Protein AF-A0A6L6WAU9-F1 (afdb_monomer_lite)

Structure (mmCIF, N/CA/C/O backbone):
data_AF-A0A6L6WAU9-F1
#
_entry.id   AF-A0A6L6WAU9-F1
#
loop_
_atom_site.group_PDB
_atom_site.id
_atom_site.type_symbol
_atom_site.label_atom_id
_atom_site.label_alt_id
_atom_site.label_comp_id
_atom_site.label_asym_id
_atom_site.label_entity_id
_atom_site.label_seq_id
_atom_site.pdbx_PDB_ins_code
_atom_site.Cartn_x
_atom_site.Cartn_y
_atom_site.Cartn_z
_atom_site.occupancy
_atom_site.B_iso_or_equiv
_atom_site.auth_seq_id
_atom_site.auth_comp_id
_atom_site.auth_asym_id
_atom_site.auth_atom_id
_atom_site.pdbx_PDB_model_num
ATOM 1 N N . MET A 1 1 ? -24.621 -21.254 16.768 1.00 56.03 1 MET A N 1
ATOM 2 C CA . MET A 1 1 ? -24.419 -19.796 16.584 1.00 56.03 1 MET A CA 1
ATOM 3 C C . MET A 1 1 ? -22.923 -19.569 16.538 1.00 56.03 1 MET A C 1
ATOM 5 O O . MET A 1 1 ? -22.243 -20.018 17.453 1.00 56.03 1 MET A O 1
ATOM 9 N N . LYS A 1 2 ? -22.407 -18.974 15.459 1.00 78.69 2 LYS A N 1
ATOM 10 C CA . LYS A 1 2 ? -20.966 -18.741 15.306 1.00 78.69 2 LYS A CA 1
ATOM 11 C C . LYS A 1 2 ? -20.578 -17.506 16.111 1.00 78.69 2 LYS A C 1
ATOM 13 O O . LYS A 1 2 ? -21.212 -16.467 15.954 1.00 78.69 2 LYS A O 1
ATOM 18 N N . LYS A 1 3 ? -19.562 -17.634 16.961 1.00 84.19 3 LYS A N 1
ATOM 19 C CA . LYS A 1 3 ? -18.981 -16.514 17.704 1.00 84.19 3 LYS A CA 1
ATOM 20 C C . LYS A 1 3 ? -17.752 -15.991 16.966 1.00 84.19 3 LYS A C 1
ATOM 22 O O . LYS A 1 3 ? -17.015 -16.768 16.352 1.00 84.19 3 LYS A O 1
ATOM 27 N N . SER A 1 4 ? -17.547 -14.686 17.046 1.00 86.44 4 SER A N 1
ATOM 28 C CA . SER A 1 4 ? -16.337 -14.018 16.578 1.00 86.44 4 SER A CA 1
ATOM 29 C C . SER A 1 4 ? -15.677 -13.303 17.749 1.00 86.44 4 SER A C 1
ATOM 31 O O . SER A 1 4 ? -16.360 -12.784 18.630 1.00 86.44 4 SER A O 1
ATOM 33 N N . ILE A 1 5 ? -14.352 -13.281 17.751 1.00 89.81 5 ILE A N 1
ATOM 34 C CA . ILE A 1 5 ? -13.538 -12.496 18.674 1.00 89.81 5 ILE A CA 1
ATOM 35 C C . ILE A 1 5 ? -13.096 -11.250 17.920 1.00 89.81 5 ILE A C 1
ATOM 37 O O . ILE A 1 5 ? -12.555 -11.348 16.818 1.00 89.81 5 ILE A O 1
ATOM 41 N N . VAL A 1 6 ? -13.348 -10.090 18.507 1.00 88.62 6 VAL A N 1
ATOM 42 C CA . VAL A 1 6 ? -12.945 -8.789 17.975 1.00 88.62 6 VAL A CA 1
ATOM 43 C C . VAL A 1 6 ? -11.932 -8.198 18.933 1.00 88.62 6 VAL A C 1
ATOM 45 O O . VAL A 1 6 ? -12.162 -8.228 20.141 1.00 88.62 6 VAL A O 1
ATOM 48 N N . TYR A 1 7 ? -10.822 -7.682 18.421 1.00 87.31 7 TYR A N 1
ATOM 49 C CA . TYR A 1 7 ? -9.801 -7.027 19.234 1.00 87.31 7 TYR A CA 1
ATOM 50 C C . TYR A 1 7 ? -9.095 -5.928 18.441 1.00 87.31 7 TYR A C 1
ATOM 52 O O . TYR A 1 7 ? -9.077 -5.956 17.208 1.00 87.31 7 TYR A O 1
ATOM 60 N N . ALA A 1 8 ? -8.528 -4.959 19.156 1.00 78.06 8 ALA A N 1
ATOM 61 C CA . ALA A 1 8 ? -7.617 -3.980 18.572 1.00 78.06 8 ALA A CA 1
ATOM 62 C C . ALA A 1 8 ? -6.182 -4.516 18.630 1.00 78.06 8 ALA A C 1
ATOM 64 O O . ALA A 1 8 ? -5.758 -5.023 19.671 1.00 78.06 8 ALA A O 1
ATOM 65 N N . ASP A 1 9 ? -5.449 -4.426 17.524 1.00 71.44 9 ASP A N 1
ATOM 66 C CA . ASP A 1 9 ? -4.026 -4.756 17.493 1.00 71.44 9 ASP A CA 1
ATOM 67 C C . ASP A 1 9 ? -3.146 -3.574 17.940 1.00 71.44 9 ASP A C 1
ATOM 69 O O . ASP A 1 9 ? -3.618 -2.461 18.185 1.00 71.44 9 ASP A O 1
ATOM 73 N N . GLU A 1 10 ? -1.840 -3.821 18.062 1.00 66.25 10 GLU A N 1
ATOM 74 C CA . GLU A 1 10 ? -0.859 -2.811 18.484 1.00 66.25 10 GLU A CA 1
ATOM 75 C C . GLU A 1 10 ? -0.721 -1.643 17.493 1.00 66.25 10 GLU A C 1
ATOM 77 O O . GLU A 1 10 ? -0.265 -0.565 17.874 1.00 66.25 10 GLU A O 1
ATOM 82 N N . ALA A 1 11 ? -1.130 -1.831 16.235 1.00 60.09 11 ALA A N 1
ATOM 83 C CA . ALA A 1 11 ? -1.129 -0.796 15.205 1.00 60.09 11 ALA A CA 1
ATOM 84 C C . ALA A 1 11 ? -2.408 0.061 15.232 1.00 60.09 11 ALA A C 1
ATOM 86 O O . ALA A 1 11 ? -2.545 0.985 14.430 1.00 60.09 11 ALA A O 1
ATOM 87 N N . GLY A 1 12 ? -3.345 -0.231 16.141 1.00 59.56 12 GLY A N 1
ATOM 88 C CA . GLY A 1 12 ? -4.631 0.453 16.228 1.00 59.56 12 GLY A CA 1
ATOM 89 C C . GLY A 1 12 ? -5.618 0.021 15.144 1.00 59.56 12 GLY A C 1
ATOM 90 O O . GLY A 1 12 ? -6.582 0.736 14.894 1.00 59.56 12 GLY A O 1
ATOM 91 N N . SER A 1 13 ? -5.402 -1.122 14.494 1.00 67.50 13 SER A N 1
ATOM 92 C CA . SER A 1 13 ? -6.358 -1.718 13.560 1.00 67.50 13 SER A CA 1
ATOM 93 C C . SER A 1 13 ? -7.277 -2.714 14.271 1.00 67.50 13 SER A C 1
ATOM 95 O O . SER A 1 13 ? -6.946 -3.285 15.310 1.00 67.50 13 SER A O 1
ATOM 97 N N . VAL A 1 14 ? -8.470 -2.923 13.710 1.00 75.31 14 VAL A N 1
ATOM 98 C CA . VAL A 1 14 ? -9.460 -3.871 14.238 1.00 75.31 14 VAL A CA 1
ATOM 99 C C . VAL A 1 14 ? -9.288 -5.222 13.555 1.00 75.31 14 VAL A C 1
ATOM 101 O O . VAL A 1 14 ? -9.496 -5.350 12.347 1.00 75.31 14 VAL A O 1
ATOM 104 N N . ALA A 1 15 ? -9.010 -6.253 14.345 1.00 81.44 15 ALA A N 1
ATOM 105 C CA . ALA A 1 15 ? -9.004 -7.636 13.901 1.00 81.44 15 ALA A CA 1
ATOM 106 C C . ALA A 1 15 ? -10.314 -8.335 14.291 1.00 81.44 15 ALA A C 1
ATOM 108 O O . ALA A 1 15 ? -10.820 -8.181 15.405 1.00 81.44 15 ALA A O 1
ATOM 109 N N . VAL A 1 16 ? -10.859 -9.140 13.372 1.00 82.12 16 VAL A N 1
ATOM 110 C CA . VAL A 1 16 ? -12.015 -10.009 13.633 1.00 82.12 16 VAL A CA 1
ATOM 111 C C . VAL A 1 16 ? -11.651 -11.447 13.303 1.00 82.12 16 VAL A C 1
ATOM 113 O O . VAL A 1 16 ? -11.362 -11.783 12.157 1.00 82.12 16 VAL A O 1
ATOM 116 N N . MET A 1 17 ? -11.705 -12.306 14.314 1.00 84.19 17 MET A N 1
ATOM 117 C CA . MET A 1 17 ? -11.431 -13.732 14.209 1.00 84.19 17 MET A CA 1
ATOM 118 C C . MET A 1 17 ? -12.728 -14.518 14.393 1.00 84.19 17 MET A C 1
ATOM 120 O O . MET A 1 17 ? -13.321 -14.522 15.468 1.00 84.19 17 MET A O 1
ATOM 124 N N . THR A 1 18 ? -13.173 -15.215 13.351 1.00 83.38 18 THR A N 1
ATOM 125 C CA . THR A 1 18 ? -14.349 -16.091 13.435 1.00 83.38 18 THR A CA 1
ATOM 126 C C . THR A 1 18 ? -13.948 -17.494 13.865 1.00 83.38 18 THR A C 1
ATOM 128 O O . THR A 1 18 ? -13.057 -18.107 13.278 1.00 83.38 18 THR A O 1
ATOM 131 N N . LEU A 1 19 ? -14.649 -18.037 14.859 1.00 76.75 19 LEU A N 1
ATOM 132 C CA . LEU A 1 19 ? -14.426 -19.404 15.312 1.00 76.75 19 LEU A CA 1
ATOM 133 C C . LEU A 1 19 ? -15.158 -20.381 14.396 1.00 76.75 19 LEU A C 1
ATOM 135 O O . LEU A 1 19 ? -16.372 -20.296 14.194 1.00 76.75 19 LEU A O 1
ATOM 139 N N . VAL A 1 20 ? -14.404 -21.323 13.835 1.00 76.69 20 VAL A N 1
ATOM 140 C CA . VAL A 1 20 ? -14.961 -22.414 13.033 1.00 76.69 20 VAL A CA 1
ATOM 141 C C . VAL A 1 20 ? -15.562 -23.459 13.972 1.00 76.69 20 VAL A C 1
ATOM 143 O O . VAL A 1 20 ? -14.926 -23.878 14.939 1.00 76.69 20 VAL A O 1
ATOM 146 N N . GLU A 1 21 ? -16.793 -23.890 13.690 1.00 69.75 21 GLU A N 1
ATOM 147 C CA . GLU A 1 21 ? -17.433 -24.974 14.440 1.00 69.75 21 GLU A CA 1
ATOM 148 C C . GLU A 1 21 ? -16.576 -26.247 14.362 1.00 69.75 21 GLU A C 1
ATOM 150 O O . GLU A 1 21 ? -16.139 -26.649 13.285 1.00 69.75 21 GLU A O 1
ATOM 155 N N . GLY A 1 22 ? -16.317 -26.872 15.513 1.00 68.75 22 GLY A N 1
ATOM 156 C CA . GLY A 1 22 ? -15.448 -28.050 15.605 1.00 68.75 22 GLY A CA 1
ATOM 157 C C . GLY A 1 22 ? -13.962 -27.749 15.829 1.00 68.75 22 GLY A C 1
ATOM 158 O O . GLY A 1 22 ? -13.174 -28.688 15.863 1.00 68.75 22 GLY A O 1
ATOM 159 N N . SER A 1 23 ? -13.570 -26.487 16.049 1.00 69.50 23 SER A N 1
ATOM 160 C CA . SER A 1 23 ? -12.193 -26.110 16.431 1.00 69.50 23 SER A CA 1
ATOM 161 C C . SER A 1 23 ? -11.708 -26.744 17.744 1.00 69.50 23 SER A C 1
ATOM 163 O O . SER A 1 23 ? -10.513 -26.730 18.026 1.00 69.50 23 SER A O 1
ATOM 165 N N . GLY A 1 24 ? -12.627 -27.267 18.563 1.00 77.44 24 GLY A N 1
ATOM 166 C CA . GLY A 1 24 ? -12.335 -27.807 19.891 1.00 77.44 24 GLY A CA 1
ATOM 167 C C . GLY A 1 24 ? -11.991 -26.741 20.936 1.00 77.44 24 GLY A C 1
ATOM 168 O O . GLY A 1 24 ? -11.715 -27.104 22.072 1.00 77.44 24 GLY A O 1
ATOM 169 N N . LEU A 1 25 ? -12.022 -25.456 20.564 1.00 81.25 25 LEU A N 1
ATOM 170 C CA . LEU A 1 25 ? -11.749 -24.321 21.441 1.00 81.25 25 LEU A CA 1
ATOM 171 C C . LEU A 1 25 ? -13.034 -23.547 21.713 1.00 81.25 25 LEU A C 1
ATOM 173 O O . LEU A 1 25 ? -13.801 -23.235 20.795 1.00 81.25 25 LEU A O 1
ATOM 177 N N . THR A 1 26 ? -13.239 -23.197 22.975 1.00 87.38 26 THR A N 1
ATOM 178 C CA . THR A 1 26 ? -14.230 -22.196 23.367 1.00 87.38 26 THR A CA 1
ATOM 179 C C . THR A 1 26 ? -13.774 -20.795 22.938 1.00 87.38 26 THR A C 1
ATOM 181 O O . THR A 1 26 ? -12.580 -20.569 22.712 1.00 87.38 26 THR A O 1
ATOM 184 N N . PRO A 1 27 ? -14.699 -19.827 22.814 1.00 85.94 27 PRO A N 1
ATOM 185 C CA . PRO A 1 27 ? -14.331 -18.448 22.516 1.00 85.94 27 PRO A CA 1
ATOM 186 C C . PRO A 1 27 ? -13.338 -17.842 23.508 1.00 85.94 27 PRO A C 1
ATOM 188 O O . PRO A 1 27 ? -12.412 -17.160 23.084 1.00 85.94 27 PRO A O 1
ATOM 191 N N . ASP A 1 28 ? -13.467 -18.145 24.797 1.00 87.25 28 ASP A N 1
ATOM 192 C CA . ASP A 1 28 ? -12.549 -17.650 25.824 1.00 87.25 28 ASP A CA 1
ATOM 193 C C . ASP A 1 28 ? -11.146 -18.265 25.697 1.00 87.25 28 ASP A C 1
ATOM 195 O O . ASP A 1 28 ? -10.144 -17.560 25.795 1.00 87.25 28 ASP A O 1
ATOM 199 N N . GLU A 1 29 ? -11.044 -19.566 25.399 1.00 88.69 29 GLU A N 1
ATOM 200 C CA . GLU A 1 29 ? -9.751 -20.226 25.154 1.00 88.69 29 GLU A CA 1
ATOM 201 C C . GLU A 1 29 ? -9.074 -19.708 23.885 1.00 88.69 29 GLU A C 1
ATOM 203 O O . GLU A 1 29 ? -7.854 -19.542 23.842 1.00 88.69 29 GLU A O 1
ATOM 208 N N . ALA A 1 30 ? -9.857 -19.447 22.840 1.00 87.38 30 ALA A N 1
ATOM 209 C CA . ALA A 1 30 ? -9.342 -18.846 21.623 1.00 87.38 30 ALA A CA 1
ATOM 210 C C . ALA A 1 30 ? -8.895 -17.397 21.864 1.00 87.38 30 ALA A C 1
ATOM 212 O O . ALA A 1 30 ? -7.828 -17.014 21.387 1.00 87.38 30 ALA A O 1
ATOM 213 N N . ALA A 1 31 ? -9.643 -16.611 22.641 1.00 88.44 31 ALA A N 1
ATOM 214 C CA . ALA A 1 31 ? -9.231 -15.263 23.013 1.00 88.44 31 ALA A CA 1
ATOM 215 C C . ALA A 1 31 ? -7.906 -15.295 23.787 1.00 88.44 31 ALA A C 1
ATOM 217 O O . ALA A 1 31 ? -6.945 -14.659 23.369 1.00 88.44 31 ALA A O 1
ATOM 218 N N . ALA A 1 32 ? -7.800 -16.135 24.820 1.00 88.69 32 ALA A N 1
ATOM 219 C CA . ALA A 1 32 ? -6.578 -16.287 25.611 1.00 88.69 32 ALA A CA 1
ATOM 220 C C . ALA A 1 32 ? -5.357 -16.748 24.793 1.00 88.69 32 ALA A C 1
ATOM 222 O O . ALA A 1 32 ? -4.219 -16.500 25.185 1.00 88.69 32 ALA A O 1
ATOM 223 N N . ARG A 1 33 ? -5.578 -17.450 23.676 1.00 88.19 33 ARG A N 1
ATOM 224 C CA . ARG A 1 33 ? -4.507 -17.989 22.832 1.00 88.19 33 ARG A CA 1
ATOM 225 C C . ARG A 1 33 ? -4.071 -17.051 21.710 1.00 88.19 33 ARG A C 1
ATOM 227 O O . ARG A 1 33 ? -2.906 -17.098 21.320 1.00 88.19 33 ARG A O 1
ATOM 234 N N . PHE A 1 34 ? -5.004 -16.300 21.133 1.00 85.81 34 PHE A N 1
ATOM 235 C CA . PHE A 1 34 ? -4.783 -15.580 19.875 1.00 85.81 34 PHE A CA 1
ATOM 236 C C . PHE A 1 34 ? -4.878 -14.061 20.008 1.00 85.81 34 PHE A C 1
ATOM 238 O O . PHE A 1 34 ? -4.356 -13.359 19.145 1.00 85.81 34 PHE A O 1
ATOM 245 N N . VAL A 1 35 ? -5.524 -13.546 21.054 1.00 87.69 35 VAL A N 1
ATOM 246 C CA . VAL A 1 35 ? -5.531 -12.107 21.327 1.00 87.69 35 VAL A CA 1
ATOM 247 C C . VAL A 1 35 ? -4.188 -11.738 21.970 1.00 87.69 35 VAL A C 1
ATOM 249 O O . VAL A 1 35 ? -3.788 -12.399 22.932 1.00 87.69 35 VAL A O 1
ATOM 252 N N . PRO A 1 36 ? -3.479 -10.713 21.462 1.00 85.19 36 PRO A N 1
ATOM 253 C CA . PRO A 1 36 ? -2.249 -10.228 22.078 1.00 85.19 36 PRO A CA 1
ATOM 254 C C . PRO A 1 36 ? -2.446 -9.862 23.553 1.00 85.19 36 PRO A C 1
ATOM 256 O O . PRO A 1 36 ? -3.492 -9.346 23.953 1.00 85.19 36 PRO A O 1
ATOM 259 N N . GLU A 1 37 ? -1.429 -10.116 24.373 1.00 83.38 37 GLU A N 1
ATOM 260 C CA . GLU A 1 37 ? -1.486 -9.806 25.800 1.00 83.38 37 GLU A CA 1
ATOM 261 C C . GLU A 1 37 ? -1.700 -8.298 26.017 1.0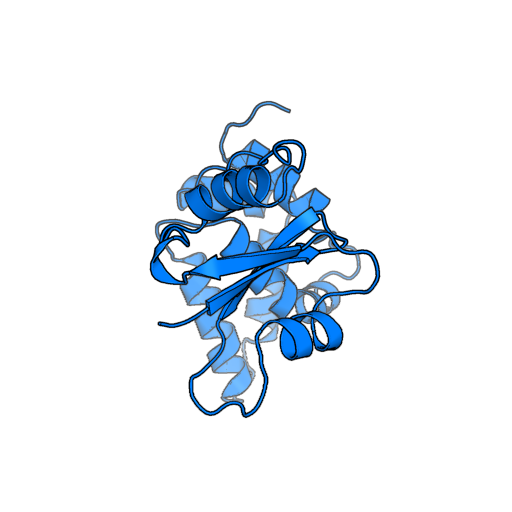0 83.38 37 GLU A C 1
ATOM 263 O O . GLU A 1 37 ? -1.010 -7.465 25.437 1.00 83.38 37 GLU A O 1
ATOM 268 N N . GLY A 1 38 ? -2.691 -7.940 26.839 1.00 79.56 38 GLY A N 1
ATOM 269 C CA . GLY A 1 38 ? -3.056 -6.544 27.102 1.00 79.56 38 GLY A CA 1
ATOM 270 C C . GLY A 1 38 ? -3.989 -5.900 26.068 1.00 79.56 38 GLY A C 1
ATOM 271 O O . GLY A 1 38 ? -4.455 -4.784 26.307 1.00 79.56 38 GLY A O 1
ATOM 272 N N . ALA A 1 39 ? -4.327 -6.580 24.967 1.00 82.25 39 ALA A N 1
ATOM 273 C CA . ALA A 1 39 ? -5.289 -6.064 23.997 1.00 82.25 39 ALA A CA 1
ATOM 274 C C . ALA A 1 39 ? -6.736 -6.145 24.518 1.00 82.25 39 ALA A C 1
ATOM 276 O O . ALA A 1 39 ? -7.185 -7.153 25.076 1.00 82.25 39 ALA A O 1
ATOM 277 N N . THR A 1 40 ? -7.495 -5.069 24.294 1.00 84.19 40 THR A N 1
ATOM 278 C CA . THR A 1 40 ? -8.937 -5.046 24.575 1.00 84.19 40 THR A CA 1
ATOM 279 C C . THR A 1 40 ? -9.655 -5.905 23.541 1.00 84.19 40 THR A C 1
ATOM 281 O O . THR A 1 40 ? -9.449 -5.727 22.338 1.00 84.19 40 THR A O 1
ATOM 284 N N . HIS A 1 41 ? -10.500 -6.827 24.000 1.00 89.00 41 HIS A N 1
ATOM 285 C CA . HIS A 1 41 ? -11.254 -7.722 23.131 1.00 89.00 41 HIS A CA 1
ATOM 286 C C . HIS A 1 41 ? -12.697 -7.902 23.600 1.00 89.00 41 HIS A C 1
ATOM 288 O O . HIS A 1 41 ? -13.026 -7.678 24.765 1.00 89.00 41 HIS A O 1
ATOM 294 N N . SER A 1 42 ? -13.547 -8.343 22.677 1.00 89.94 42 SER A N 1
ATOM 295 C CA . SER A 1 42 ? -14.935 -8.714 22.935 1.00 89.94 42 SER A CA 1
ATOM 296 C C . SER A 1 42 ? -15.323 -9.936 22.106 1.00 89.94 42 SER A C 1
ATOM 298 O O . SER A 1 42 ? -14.835 -10.136 20.990 1.00 89.94 42 SER A O 1
ATOM 300 N N . ILE A 1 43 ? -16.200 -10.770 22.662 1.00 91.25 43 ILE A N 1
ATOM 301 C CA . ILE A 1 43 ? -16.773 -11.936 21.986 1.00 91.25 43 ILE A CA 1
ATOM 302 C C . ILE A 1 43 ? -18.195 -11.572 21.569 1.00 91.25 43 ILE A C 1
ATOM 304 O O . ILE A 1 43 ? -19.060 -11.347 22.414 1.00 91.25 43 ILE A O 1
ATOM 308 N N . VAL A 1 44 ? -18.449 -11.561 20.265 1.00 86.75 44 VAL A N 1
ATOM 309 C CA . VAL A 1 44 ? -19.743 -11.182 19.682 1.00 86.75 44 VAL A CA 1
ATOM 310 C C . VAL A 1 44 ? -20.354 -12.329 18.886 1.00 86.75 44 VAL A C 1
ATOM 312 O O . VAL A 1 44 ? -19.672 -13.299 18.528 1.00 86.75 44 VAL A O 1
ATOM 315 N N . ASP A 1 45 ? -21.644 -12.231 18.572 1.00 83.62 45 ASP A N 1
ATOM 316 C CA . ASP A 1 45 ? -22.223 -13.089 17.546 1.00 83.62 45 ASP A CA 1
ATOM 317 C C . ASP A 1 45 ? -21.716 -12.678 16.162 1.00 83.62 45 ASP A C 1
ATOM 319 O O . ASP A 1 45 ? -21.647 -11.504 15.811 1.00 83.62 45 ASP A O 1
ATOM 323 N N . ALA A 1 46 ? -21.355 -13.665 15.340 1.00 78.62 46 ALA A N 1
ATOM 324 C CA . ALA A 1 46 ? -20.787 -13.408 14.017 1.00 78.62 46 ALA A CA 1
ATOM 325 C C . ALA A 1 46 ? -21.759 -12.669 13.080 1.00 78.62 46 ALA A C 1
ATOM 327 O O . ALA A 1 46 ? -21.318 -12.063 12.111 1.00 78.62 46 ALA A O 1
ATOM 328 N N . VAL A 1 47 ? -23.064 -12.732 13.361 1.00 80.44 47 VAL A N 1
ATOM 329 C CA . VAL A 1 47 ? -24.102 -12.013 12.605 1.00 80.44 47 VAL A CA 1
ATOM 330 C C . VAL A 1 47 ? -24.143 -10.519 12.921 1.00 80.44 47 VAL A C 1
ATOM 332 O O . VAL A 1 47 ? -24.648 -9.759 12.102 1.00 80.44 47 VAL A O 1
ATOM 335 N N . ASP A 1 48 ? -23.593 -10.105 14.065 1.00 80.00 48 ASP A N 1
ATOM 336 C CA . ASP A 1 48 ? -23.542 -8.700 14.472 1.00 80.00 48 ASP A CA 1
ATOM 337 C C . ASP A 1 48 ? -22.338 -7.975 13.859 1.00 80.00 48 ASP A C 1
ATOM 339 O O . ASP A 1 48 ? -22.285 -6.749 13.869 1.00 80.00 48 ASP A O 1
ATOM 343 N N . VAL A 1 49 ? -21.377 -8.723 13.300 1.00 79.62 49 VAL A N 1
ATOM 344 C CA . VAL A 1 49 ? -20.209 -8.170 12.611 1.00 79.62 49 VAL A CA 1
ATOM 345 C C . VAL A 1 49 ? -20.652 -7.582 11.266 1.00 79.62 49 VAL A C 1
ATOM 347 O O . VAL A 1 49 ? -21.114 -8.336 10.401 1.00 79.62 49 VAL A O 1
ATOM 350 N N . PRO A 1 50 ? -20.449 -6.275 11.013 1.00 78.19 50 PRO A N 1
ATOM 351 C CA . PRO A 1 50 ? -20.776 -5.687 9.725 1.00 78.19 50 PRO A CA 1
ATOM 352 C C . PRO A 1 50 ? -20.018 -6.381 8.580 1.00 78.19 50 PRO A C 1
ATOM 354 O O . PRO A 1 50 ? -18.802 -6.612 8.680 1.00 78.19 50 PRO A O 1
ATOM 357 N N . PRO A 1 51 ? -20.702 -6.712 7.469 1.00 69.88 51 PRO A N 1
ATOM 358 C CA . PRO A 1 51 ? -20.055 -7.319 6.310 1.00 69.88 51 PRO A CA 1
ATOM 359 C C . PRO A 1 51 ? -19.132 -6.326 5.591 1.00 69.88 51 PRO A C 1
ATOM 361 O O . PRO A 1 51 ? -18.111 -6.736 5.043 1.00 69.88 51 PRO A O 1
ATOM 364 N N . ASP A 1 52 ? -19.467 -5.036 5.650 1.00 70.81 52 ASP A N 1
ATOM 365 C CA . ASP A 1 52 ? -18.688 -3.938 5.087 1.00 70.81 52 ASP A CA 1
ATOM 366 C C . ASP A 1 52 ? -17.452 -3.621 5.961 1.00 70.81 52 ASP A C 1
ATOM 368 O O . ASP A 1 52 ? -17.611 -3.362 7.159 1.00 70.81 52 ASP A O 1
ATOM 372 N N . PRO A 1 53 ? -16.223 -3.663 5.407 1.00 65.31 53 PRO A N 1
ATOM 373 C CA . PRO A 1 53 ? -15.000 -3.387 6.161 1.00 65.31 53 PRO A CA 1
ATOM 374 C C . PRO A 1 53 ? -14.954 -1.984 6.778 1.00 65.31 53 PRO A C 1
ATOM 376 O O . PRO A 1 53 ? -14.501 -1.847 7.915 1.00 65.31 53 PRO A O 1
ATOM 379 N N . SER A 1 54 ? -15.461 -0.965 6.079 1.00 63.84 54 SER A N 1
ATOM 380 C CA . SER A 1 54 ? -15.435 0.426 6.545 1.00 63.84 54 SER A CA 1
ATOM 381 C C . SER A 1 54 ? -16.407 0.639 7.718 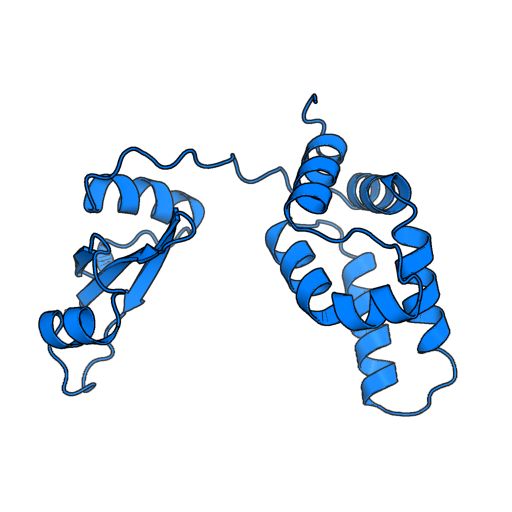1.00 63.84 54 SER A C 1
ATOM 383 O O . SER A 1 54 ? -16.069 1.291 8.706 1.00 63.84 54 SER A O 1
ATOM 385 N N . ALA A 1 55 ? -17.580 -0.002 7.690 1.00 64.50 55 ALA A N 1
ATOM 386 C CA . ALA A 1 55 ? -18.529 -0.020 8.807 1.00 64.50 55 ALA A CA 1
ATOM 387 C C . ALA A 1 55 ? -18.039 -0.844 10.014 1.00 64.50 55 ALA A C 1
ATOM 389 O O . ALA A 1 55 ? -18.431 -0.576 11.153 1.00 64.50 55 ALA A O 1
ATOM 390 N N . ARG A 1 56 ? -17.179 -1.846 9.787 1.00 73.69 56 ARG A N 1
ATOM 391 C CA . ARG A 1 56 ? -16.677 -2.750 10.834 1.00 73.69 56 ARG A CA 1
ATOM 392 C C . ARG A 1 56 ? -15.755 -2.052 11.828 1.00 73.69 56 ARG A C 1
ATOM 394 O O . ARG A 1 56 ? -15.796 -2.389 13.004 1.00 73.69 56 ARG A O 1
ATOM 401 N N . ALA A 1 57 ? -14.956 -1.082 11.397 1.00 67.94 57 ALA A N 1
ATOM 402 C CA . ALA A 1 57 ? -14.049 -0.377 12.302 1.00 67.94 57 ALA A CA 1
ATOM 403 C C . ALA A 1 57 ? -14.802 0.494 13.320 1.00 67.94 57 ALA A C 1
ATOM 405 O O . ALA A 1 57 ? -14.542 0.403 14.517 1.00 67.94 57 ALA A O 1
ATOM 406 N N . ALA A 1 58 ? -15.778 1.285 12.859 1.00 69.12 58 ALA A N 1
ATOM 407 C CA . ALA A 1 58 ? -16.604 2.122 13.731 1.00 69.12 58 ALA A CA 1
ATOM 408 C C . ALA A 1 58 ? -17.435 1.275 14.708 1.00 69.12 58 ALA A C 1
ATOM 410 O O . ALA A 1 58 ? -17.472 1.556 15.905 1.00 69.12 58 ALA A O 1
ATOM 411 N N . TRP A 1 59 ? -18.041 0.198 14.205 1.00 80.50 59 TRP A N 1
ATOM 412 C CA . TRP A 1 59 ? -18.758 -0.772 15.029 1.00 80.50 59 TRP A CA 1
ATOM 413 C C . TRP A 1 59 ? -17.851 -1.441 16.071 1.00 80.50 59 TRP A C 1
ATOM 415 O O . TRP A 1 59 ? -18.251 -1.601 17.221 1.00 80.50 59 TRP A O 1
ATOM 425 N N . ALA A 1 60 ? -16.625 -1.814 15.702 1.00 77.19 60 ALA A N 1
ATOM 426 C CA . ALA A 1 60 ? -15.698 -2.453 16.626 1.00 77.19 60 ALA A CA 1
ATOM 427 C C . ALA A 1 60 ? -15.163 -1.484 17.684 1.00 77.19 60 ALA A C 1
ATOM 429 O O . ALA A 1 60 ? -14.998 -1.893 18.828 1.00 77.19 60 ALA A O 1
ATOM 430 N N . ALA A 1 61 ? -14.936 -0.213 17.341 1.00 71.38 61 ALA A N 1
ATOM 431 C CA . ALA A 1 61 ? -14.564 0.804 18.322 1.00 71.38 61 ALA A CA 1
ATOM 432 C C . ALA A 1 61 ? -15.654 0.970 19.395 1.00 71.38 61 ALA A C 1
ATOM 434 O O . ALA A 1 61 ? -15.344 0.922 20.584 1.00 71.38 61 ALA A O 1
ATOM 435 N N . ASP A 1 62 ? -16.924 1.055 18.980 1.00 78.62 62 ASP A N 1
ATOM 436 C CA . ASP A 1 62 ? -18.079 1.086 19.891 1.00 78.62 62 ASP A CA 1
ATOM 437 C C . ASP A 1 62 ? -18.175 -0.201 20.730 1.00 78.62 62 ASP A C 1
ATOM 439 O O . ASP A 1 62 ? -18.248 -0.157 21.957 1.00 78.62 62 ASP A O 1
ATOM 443 N N . THR A 1 63 ? -18.053 -1.362 20.077 1.00 82.12 63 THR A N 1
ATOM 444 C CA . THR A 1 63 ? -18.108 -2.689 20.718 1.00 82.12 63 THR A CA 1
ATOM 445 C C . THR A 1 63 ? -17.018 -2.884 21.775 1.00 82.12 63 THR A C 1
ATOM 447 O O . THR A 1 63 ? -17.249 -3.539 22.792 1.00 82.12 63 THR A O 1
ATOM 450 N N . LEU A 1 64 ? -15.819 -2.349 21.537 1.00 80.62 64 LEU A N 1
ATOM 451 C CA . LEU A 1 64 ? -14.672 -2.469 22.436 1.00 80.62 64 LEU A CA 1
ATOM 452 C C . LEU A 1 64 ? -14.597 -1.327 23.462 1.00 80.62 64 LEU A C 1
ATOM 454 O O . LEU A 1 64 ? -13.678 -1.315 24.279 1.00 80.62 64 LEU A O 1
ATOM 458 N N . GLY A 1 65 ? -15.530 -0.367 23.432 1.00 72.94 65 GLY A N 1
ATOM 459 C CA . GLY A 1 65 ? -15.476 0.829 24.278 1.00 72.94 65 GLY A CA 1
ATOM 460 C C . GLY A 1 65 ? -14.208 1.659 24.056 1.00 72.94 65 GLY A C 1
ATOM 461 O O . GLY A 1 65 ? -13.765 2.378 24.954 1.00 72.94 65 GLY A O 1
ATOM 462 N N . LEU A 1 66 ? -13.594 1.522 22.881 1.00 68.44 66 LEU A N 1
ATOM 463 C CA . LEU A 1 66 ? -12.417 2.280 22.498 1.00 68.44 66 LEU A CA 1
ATOM 464 C C . LEU A 1 66 ? -12.868 3.670 22.042 1.00 68.44 66 LEU A C 1
ATOM 466 O O . LEU A 1 66 ? -13.970 3.813 21.500 1.00 68.44 66 LEU A O 1
ATOM 470 N N . PRO A 1 67 ? -12.037 4.716 22.221 1.00 56.25 67 PRO A N 1
ATOM 471 C CA . PRO A 1 67 ? -12.270 5.943 21.475 1.00 56.25 67 PRO A CA 1
ATOM 472 C C . PRO A 1 67 ? -12.405 5.553 20.004 1.00 56.25 67 PRO A C 1
ATOM 474 O O . PRO A 1 67 ? -11.656 4.685 19.550 1.00 56.25 67 PRO A O 1
ATOM 477 N N . ALA A 1 68 ? -13.362 6.151 19.285 1.00 50.28 68 ALA A N 1
ATOM 478 C CA . ALA A 1 68 ? -13.431 5.994 17.840 1.00 50.28 68 ALA A CA 1
ATOM 479 C C . ALA A 1 68 ? -12.021 6.259 17.317 1.00 50.28 68 ALA A C 1
ATOM 481 O O . ALA A 1 68 ? -11.531 7.389 17.410 1.00 50.28 68 ALA A O 1
ATOM 482 N N . LEU A 1 69 ? -11.335 5.192 16.894 1.00 49.59 69 LEU A N 1
ATOM 483 C CA . LEU A 1 69 ? -10.022 5.324 16.295 1.00 49.59 69 LEU A CA 1
ATOM 484 C C . LEU A 1 69 ? -10.219 6.345 15.181 1.00 49.59 69 LEU A C 1
ATOM 486 O O . LEU A 1 69 ? -11.250 6.254 14.500 1.00 49.59 69 LEU A O 1
ATOM 490 N N . PRO A 1 70 ? -9.345 7.358 15.047 1.00 44.38 70 PRO A N 1
ATOM 491 C CA . PRO A 1 70 ? -9.436 8.258 13.920 1.00 44.38 70 PRO A CA 1
ATOM 492 C C . PRO A 1 70 ? -9.360 7.363 12.692 1.00 44.38 70 PRO A C 1
ATOM 494 O O . PRO A 1 70 ? -8.307 6.838 12.348 1.00 44.38 70 PRO A O 1
ATOM 497 N N . PHE A 1 71 ? -10.520 7.105 12.099 1.00 44.78 71 PHE A N 1
ATOM 498 C CA . PHE A 1 71 ? -10.600 6.519 10.792 1.00 44.78 71 PHE A CA 1
ATOM 499 C C . PHE A 1 71 ? -9.969 7.616 9.953 1.00 44.78 71 PHE A C 1
ATOM 501 O O . PHE A 1 71 ? -10.579 8.673 9.769 1.00 44.78 71 PHE A O 1
ATOM 508 N N . GLU A 1 72 ? -8.707 7.441 9.556 1.00 48.22 72 GLU A N 1
ATOM 509 C CA . GLU A 1 72 ? -8.250 8.187 8.400 1.00 48.22 72 GLU A CA 1
ATOM 510 C C . GLU A 1 72 ? -9.290 7.849 7.333 1.00 48.22 72 GLU A C 1
ATOM 512 O O . GLU A 1 72 ? -9.501 6.659 7.070 1.00 48.22 72 GLU A O 1
ATOM 517 N N . PRO A 1 73 ? -10.071 8.836 6.853 1.00 48.28 73 PRO A N 1
ATOM 518 C CA . PRO A 1 73 ? -11.089 8.555 5.859 1.00 48.28 73 PRO A CA 1
ATOM 519 C C . PRO A 1 73 ? -10.391 7.774 4.756 1.00 48.28 73 PRO A C 1
ATOM 521 O O . PRO A 1 73 ? -9.316 8.203 4.334 1.00 48.28 73 PRO A O 1
ATOM 524 N N . GLU A 1 74 ? -10.947 6.619 4.363 1.00 63.16 74 GLU A N 1
ATOM 525 C CA . GLU A 1 74 ? -10.389 5.836 3.261 1.00 63.16 74 GLU A CA 1
ATOM 526 C C . GLU A 1 74 ? -10.090 6.816 2.137 1.00 63.16 74 GLU A C 1
ATOM 528 O O . GLU A 1 74 ? -11.005 7.462 1.609 1.00 63.16 74 GLU A O 1
ATOM 533 N N . LEU A 1 75 ? -8.796 7.022 1.867 1.00 71.50 75 LEU A N 1
ATOM 534 C CA . LEU A 1 75 ? -8.412 8.017 0.888 1.00 71.50 75 LEU A CA 1
ATOM 535 C C . LEU A 1 75 ? -9.092 7.635 -0.428 1.00 71.50 75 LEU A C 1
ATOM 537 O O . LEU A 1 75 ? -9.164 6.439 -0.740 1.00 71.50 75 LEU A O 1
ATOM 541 N N . PRO A 1 76 ? -9.617 8.616 -1.184 1.00 84.44 76 PRO A N 1
ATOM 542 C CA . PRO A 1 76 ? -10.393 8.321 -2.374 1.00 84.44 76 PRO A CA 1
ATOM 543 C C . PRO A 1 76 ? -9.637 7.365 -3.294 1.00 84.44 76 PRO A C 1
ATOM 545 O O . PRO A 1 76 ? -8.410 7.446 -3.436 1.00 84.44 76 PRO A O 1
ATOM 548 N N . ASN A 1 77 ? -10.379 6.465 -3.939 1.00 86.62 77 ASN A N 1
ATOM 549 C CA . ASN A 1 77 ? -9.808 5.690 -5.029 1.00 86.62 77 ASN A CA 1
ATOM 550 C C . ASN A 1 77 ? -9.337 6.657 -6.116 1.00 86.62 77 ASN A C 1
ATOM 552 O O . ASN A 1 77 ? -10.083 7.556 -6.506 1.00 86.62 77 ASN A O 1
ATOM 556 N N . LEU A 1 78 ? -8.130 6.439 -6.625 1.00 89.56 78 LEU A N 1
ATOM 557 C CA . LEU A 1 78 ? -7.609 7.221 -7.735 1.00 89.56 78 LEU A CA 1
ATOM 558 C C . LEU A 1 78 ? -8.168 6.668 -9.044 1.00 89.56 78 LEU A C 1
ATOM 560 O O . LEU A 1 78 ? -8.198 5.451 -9.266 1.00 89.56 78 LEU A O 1
ATOM 564 N N . SER A 1 79 ? -8.582 7.562 -9.932 1.00 94.12 79 SER A N 1
ATOM 565 C CA . SER A 1 79 ? -8.71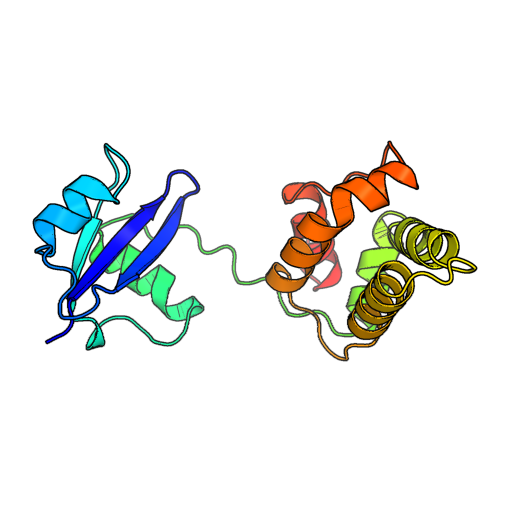7 7.270 -11.355 1.00 94.12 79 SER A CA 1
ATOM 566 C C . SER A 1 79 ? -7.349 6.960 -11.966 1.00 94.12 79 SER A C 1
ATOM 568 O O . SER A 1 79 ? -6.302 7.282 -11.399 1.00 94.12 79 SER A O 1
ATOM 570 N N . LYS A 1 80 ? -7.337 6.384 -13.171 1.00 93.19 80 LYS A N 1
ATOM 571 C CA . LYS A 1 80 ? -6.090 6.144 -13.909 1.00 93.19 80 LYS A CA 1
ATOM 572 C C . LYS A 1 80 ? -5.204 7.388 -14.041 1.00 93.19 80 LYS A C 1
ATOM 574 O O . LYS A 1 80 ? -4.010 7.303 -13.783 1.00 93.19 80 LYS A O 1
ATOM 579 N N . SER A 1 81 ? -5.784 8.542 -14.377 1.00 94.44 81 SER A N 1
ATOM 580 C CA . SER A 1 81 ? -5.015 9.785 -14.532 1.00 94.44 81 SER A CA 1
ATOM 581 C C . SER A 1 81 ? -4.426 10.281 -13.208 1.00 94.44 81 SER A C 1
ATOM 583 O O . SER A 1 81 ? -3.314 10.803 -13.194 1.00 94.44 81 SER A O 1
ATOM 585 N N . GLU A 1 82 ? -5.150 10.137 -12.097 1.00 95.69 82 GLU A N 1
ATOM 586 C CA . GLU A 1 82 ? -4.647 10.524 -10.773 1.00 95.69 82 GLU A CA 1
ATOM 587 C C . GLU A 1 82 ? -3.562 9.558 -10.291 1.00 95.69 82 GLU A C 1
ATOM 589 O O . GLU A 1 82 ? -2.571 9.992 -9.710 1.00 95.69 82 GLU A O 1
ATOM 594 N N . PHE A 1 83 ? -3.700 8.261 -10.583 1.00 95.81 83 PHE A N 1
ATOM 595 C CA . PHE A 1 83 ? -2.682 7.259 -10.274 1.00 95.81 83 PHE A CA 1
ATOM 596 C C . PHE A 1 83 ? -1.392 7.471 -11.085 1.00 95.81 83 PHE A C 1
ATOM 598 O O . PHE A 1 83 ? -0.293 7.344 -10.549 1.00 95.81 83 PHE A O 1
ATOM 605 N N . GLU A 1 84 ? -1.501 7.859 -12.358 1.00 95.00 84 GLU A N 1
ATOM 606 C CA . GLU A 1 84 ? -0.347 8.267 -13.171 1.00 95.00 84 GLU A CA 1
ATOM 607 C C . GLU A 1 84 ? 0.352 9.499 -12.568 1.00 95.00 84 GLU A C 1
ATOM 609 O O . GLU A 1 84 ? 1.577 9.508 -12.435 1.00 95.00 84 GLU A O 1
ATOM 614 N N . GLY A 1 85 ? -0.415 10.497 -12.114 1.00 95.06 85 GLY A N 1
ATOM 615 C CA . GLY A 1 85 ? 0.125 11.654 -11.391 1.00 95.06 85 GLY A CA 1
ATOM 616 C C . GLY A 1 85 ? 0.771 11.292 -10.047 1.00 95.06 85 GLY A C 1
ATOM 617 O O . GLY A 1 85 ? 1.807 11.850 -9.688 1.00 95.06 85 GLY A O 1
ATOM 618 N N . PHE A 1 86 ? 0.195 10.332 -9.321 1.00 96.25 86 PHE A N 1
ATOM 619 C CA . PHE A 1 86 ? 0.752 9.776 -8.088 1.00 96.25 86 PHE A CA 1
ATOM 620 C C . PHE A 1 86 ? 2.124 9.136 -8.331 1.00 96.25 86 PHE A C 1
ATOM 622 O O . PHE A 1 86 ? 3.075 9.468 -7.622 1.00 96.25 86 PHE A O 1
ATOM 629 N N . LEU A 1 87 ? 2.257 8.285 -9.355 1.00 96.62 87 LEU A N 1
ATOM 630 C CA . LEU A 1 87 ? 3.534 7.644 -9.689 1.00 96.62 87 LEU A CA 1
ATOM 631 C C . LEU A 1 87 ? 4.601 8.671 -10.094 1.00 96.62 87 LEU A C 1
ATOM 633 O O . LEU A 1 87 ? 5.725 8.615 -9.599 1.00 96.62 87 LEU A O 1
ATOM 637 N N . ALA A 1 88 ? 4.235 9.654 -10.918 1.00 95.06 88 ALA A N 1
ATOM 638 C CA . ALA A 1 88 ? 5.153 10.704 -11.361 1.00 95.06 88 ALA A CA 1
ATOM 639 C C . ALA A 1 88 ? 5.585 11.665 -10.235 1.00 95.06 88 ALA A C 1
ATOM 641 O O . ALA A 1 88 ? 6.546 12.414 -10.386 1.00 95.06 88 ALA A O 1
ATOM 642 N N . SER A 1 89 ? 4.889 11.684 -9.091 1.00 94.31 89 SER A N 1
ATOM 643 C CA . SER A 1 89 ? 5.139 12.667 -8.025 1.00 94.31 89 SER A CA 1
ATOM 644 C C . SER A 1 89 ? 6.500 12.527 -7.332 1.00 94.31 89 SER A C 1
ATOM 646 O O . SER A 1 89 ? 6.971 13.481 -6.705 1.00 94.31 89 SER A O 1
ATOM 648 N N . LYS A 1 90 ? 7.105 11.339 -7.413 1.00 93.69 90 LYS A N 1
ATOM 649 C CA . LYS A 1 90 ? 8.364 10.961 -6.753 1.00 93.69 90 LYS A CA 1
ATOM 650 C C . LYS A 1 90 ? 9.238 10.084 -7.654 1.00 93.69 90 LYS A C 1
ATOM 652 O O . LYS A 1 90 ? 10.016 9.285 -7.144 1.00 93.69 90 LYS A O 1
ATOM 657 N N . ASP A 1 91 ? 9.063 10.197 -8.971 1.00 94.19 91 ASP A N 1
ATOM 658 C CA . ASP A 1 91 ? 9.745 9.369 -9.975 1.00 94.19 91 ASP A CA 1
ATOM 659 C C . ASP A 1 91 ? 9.508 7.848 -9.797 1.00 94.19 91 ASP A C 1
ATOM 661 O O . ASP A 1 91 ? 10.283 7.007 -10.260 1.00 94.19 91 ASP A O 1
ATOM 665 N N . TRP A 1 92 ? 8.421 7.454 -9.120 1.00 96.06 92 TRP A N 1
ATOM 666 C CA . TRP A 1 92 ? 8.073 6.042 -8.922 1.00 96.06 92 TRP A CA 1
ATOM 667 C C . TRP A 1 92 ? 7.653 5.359 -10.224 1.00 96.06 92 TRP A C 1
ATOM 669 O O . TRP A 1 92 ? 7.757 4.138 -10.339 1.00 96.06 92 TRP A O 1
ATOM 679 N N . ASP A 1 93 ? 7.210 6.126 -11.216 1.00 96.62 93 ASP A N 1
ATOM 680 C CA . ASP A 1 93 ? 7.014 5.654 -12.583 1.00 96.62 93 ASP A CA 1
ATOM 681 C C . ASP A 1 93 ? 8.325 5.151 -13.205 1.00 96.62 93 ASP A C 1
ATOM 683 O O . ASP A 1 93 ? 8.322 4.080 -13.815 1.00 96.62 93 ASP A O 1
ATOM 687 N N . LEU A 1 94 ? 9.450 5.836 -12.970 1.00 96.25 94 LEU A N 1
ATOM 688 C CA . LEU A 1 94 ? 10.769 5.397 -13.441 1.00 96.25 94 LEU A CA 1
ATOM 689 C C . LEU A 1 94 ? 11.218 4.107 -12.750 1.00 96.25 94 LEU A C 1
ATOM 691 O O . LEU A 1 94 ? 11.740 3.204 -13.406 1.00 96.25 94 LEU A O 1
ATOM 695 N N . VAL A 1 95 ? 10.984 3.985 -11.439 1.00 96.62 95 VAL A N 1
ATOM 696 C CA . VAL A 1 95 ? 11.283 2.753 -10.687 1.00 96.62 95 VAL A CA 1
ATOM 697 C C . VAL A 1 95 ? 10.428 1.594 -11.200 1.00 96.62 95 VAL A C 1
ATOM 699 O O . VAL A 1 95 ? 10.938 0.497 -11.441 1.00 96.62 95 VAL A O 1
ATOM 702 N N . TRP A 1 96 ? 9.138 1.836 -11.439 1.00 95.44 96 TRP A N 1
ATOM 703 C CA . TRP A 1 96 ? 8.234 0.856 -12.034 1.00 95.44 96 TRP A CA 1
ATOM 704 C C . TRP A 1 96 ? 8.705 0.403 -13.419 1.00 95.44 96 TRP A C 1
ATOM 706 O O . TRP A 1 96 ? 8.747 -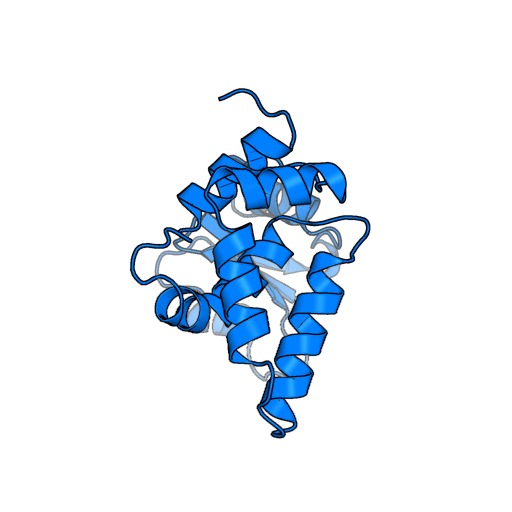0.798 -13.702 1.00 95.44 96 TRP A O 1
ATOM 716 N N . ASP A 1 97 ? 9.073 1.345 -14.285 1.00 95.06 97 ASP A N 1
ATOM 717 C CA . ASP A 1 97 ? 9.580 1.053 -15.626 1.00 95.06 97 ASP A CA 1
ATOM 718 C C . ASP A 1 97 ? 10.907 0.291 -15.574 1.00 95.06 97 ASP A C 1
ATOM 720 O O . ASP A 1 97 ? 11.097 -0.666 -16.328 1.00 95.06 97 ASP A O 1
ATOM 724 N N . GLY A 1 98 ? 11.786 0.630 -14.630 1.00 94.75 98 GLY A N 1
ATOM 725 C CA . GLY A 1 98 ? 13.025 -0.099 -14.371 1.00 94.75 98 GLY A CA 1
ATOM 726 C C . GLY A 1 98 ? 12.788 -1.546 -13.929 1.00 94.75 98 GLY A C 1
ATOM 727 O O . GLY A 1 98 ? 13.492 -2.449 -14.392 1.00 94.75 98 GLY A O 1
ATOM 728 N N . MET A 1 99 ? 11.760 -1.804 -13.112 1.00 94.19 99 MET A N 1
ATOM 729 C CA . MET A 1 99 ? 11.354 -3.169 -12.751 1.00 94.19 99 MET A CA 1
ATOM 730 C C . MET A 1 99 ? 10.864 -3.948 -13.977 1.00 94.19 99 MET A C 1
ATOM 732 O O . MET A 1 99 ? 11.330 -5.059 -14.232 1.00 94.19 99 MET A O 1
ATOM 736 N N . ILE A 1 100 ? 9.977 -3.360 -14.789 1.00 92.38 100 ILE A N 1
ATOM 737 C CA . ILE A 1 100 ? 9.487 -3.988 -16.029 1.00 92.38 100 ILE A CA 1
ATOM 738 C C . ILE A 1 100 ? 10.643 -4.284 -16.995 1.00 92.38 100 ILE A C 1
ATOM 740 O O . ILE A 1 100 ? 10.698 -5.374 -17.569 1.00 92.38 100 ILE A O 1
ATOM 744 N N . ALA A 1 101 ? 11.575 -3.345 -17.159 1.00 91.44 101 ALA A N 1
ATOM 745 C CA . ALA A 1 101 ? 12.749 -3.505 -18.011 1.00 91.44 101 ALA A CA 1
ATOM 746 C C . ALA A 1 101 ? 13.697 -4.597 -17.493 1.00 91.44 101 ALA A C 1
ATOM 748 O O . ALA A 1 101 ? 14.214 -5.379 -18.284 1.00 91.44 101 ALA A O 1
ATOM 749 N N . SER A 1 102 ? 13.875 -4.712 -16.175 1.00 89.94 102 SER A N 1
ATOM 750 C CA . SER A 1 102 ? 14.721 -5.742 -15.548 1.00 89.94 102 SER A CA 1
ATOM 751 C C . SER A 1 102 ? 14.161 -7.162 -15.702 1.00 89.94 102 SER A C 1
ATOM 753 O O . SER A 1 102 ? 14.919 -8.139 -15.701 1.00 89.94 102 SER A O 1
ATOM 755 N N . LEU A 1 103 ? 12.839 -7.275 -15.856 1.00 89.12 103 LEU A N 1
ATOM 756 C CA . LEU A 1 103 ? 12.145 -8.517 -16.205 1.00 89.12 103 LEU A CA 1
ATOM 757 C C . LEU A 1 103 ? 12.132 -8.775 -17.722 1.00 89.12 103 LEU A C 1
ATOM 759 O O . LEU A 1 103 ? 11.878 -9.897 -18.160 1.00 89.12 103 LEU A O 1
ATOM 763 N N . ALA A 1 104 ? 12.391 -7.763 -18.554 1.00 81.81 104 ALA A N 1
ATOM 764 C CA . ALA A 1 104 ? 12.413 -7.928 -20.000 1.00 81.81 104 ALA A CA 1
ATOM 765 C C . ALA A 1 104 ? 13.644 -8.746 -20.434 1.00 81.81 104 ALA A C 1
ATOM 767 O O . ALA A 1 104 ? 14.774 -8.460 -20.055 1.00 81.81 104 ALA A O 1
ATOM 768 N N . GLY A 1 105 ? 13.424 -9.782 -21.249 1.00 73.44 105 GLY A N 1
ATOM 769 C CA . GLY A 1 105 ? 14.490 -10.665 -21.744 1.00 73.44 105 GLY A CA 1
ATOM 770 C C . GLY A 1 105 ? 14.783 -11.884 -20.863 1.00 73.44 105 GLY A C 1
ATOM 771 O O . GLY A 1 105 ? 15.571 -12.736 -21.267 1.00 73.44 105 GLY A O 1
ATOM 772 N N . ARG A 1 106 ? 14.113 -12.003 -19.712 1.00 82.00 106 ARG A N 1
ATOM 773 C CA . ARG A 1 106 ? 14.121 -13.189 -18.849 1.00 82.00 106 ARG A CA 1
ATOM 774 C C . ARG A 1 106 ? 13.039 -14.179 -19.304 1.00 82.00 106 ARG A C 1
ATOM 776 O O . ARG A 1 106 ? 11.861 -13.807 -19.313 1.00 82.00 106 ARG A O 1
ATOM 783 N N . PRO A 1 107 ? 13.395 -15.388 -19.786 1.00 78.06 107 PRO A N 1
ATOM 784 C CA . PRO A 1 107 ? 12.420 -16.333 -20.324 1.00 78.06 107 PRO A CA 1
ATOM 785 C C . PRO A 1 107 ? 11.656 -17.095 -19.235 1.00 78.06 107 PRO A C 1
ATOM 787 O O . PRO A 1 107 ? 10.680 -17.762 -19.569 1.00 78.06 107 PRO A O 1
ATOM 790 N N . GLU A 1 108 ? 12.082 -17.016 -17.973 1.00 89.56 108 GLU A N 1
ATOM 791 C CA . GLU A 1 108 ? 11.485 -17.742 -16.855 1.00 89.56 108 GLU A CA 1
ATOM 792 C C . GLU A 1 108 ? 10.012 -17.354 -16.659 1.00 89.56 108 GLU A C 1
ATOM 794 O O . GLU A 1 108 ? 9.663 -16.172 -16.670 1.00 89.56 108 GLU A O 1
ATOM 799 N N . GLU A 1 109 ? 9.153 -18.356 -16.454 1.00 82.56 109 GLU A N 1
ATOM 800 C CA . GLU A 1 109 ? 7.701 -18.190 -16.281 1.00 82.56 109 GLU A CA 1
ATOM 801 C C . GLU A 1 109 ? 7.372 -17.194 -15.160 1.00 82.56 109 GLU A C 1
ATOM 803 O O . GLU A 1 109 ? 6.610 -16.256 -15.370 1.00 82.56 109 GLU A O 1
ATOM 808 N N . GLU A 1 110 ? 8.075 -17.291 -14.029 1.00 81.50 110 GLU A N 1
ATOM 809 C CA . GLU A 1 110 ? 7.955 -16.363 -12.899 1.00 81.50 110 GLU A CA 1
ATOM 810 C C . GLU A 1 110 ? 8.217 -14.898 -13.300 1.00 81.50 110 GLU A C 1
ATOM 812 O O . GLU A 1 110 ? 7.448 -14.001 -12.956 1.00 81.50 110 GLU A O 1
ATOM 817 N N . SER A 1 111 ? 9.255 -14.638 -14.104 1.00 83.75 111 SER A N 1
ATOM 818 C CA . SER A 1 111 ? 9.565 -13.279 -14.578 1.00 83.75 111 SER A CA 1
ATOM 819 C C . SER A 1 111 ? 8.509 -12.755 -15.556 1.00 83.75 111 SER A C 1
ATOM 821 O O . SER A 1 111 ? 8.195 -11.558 -15.569 1.00 83.75 111 SER A O 1
ATOM 823 N N . GLN A 1 112 ? 7.927 -13.638 -16.371 1.00 84.38 112 GLN A N 1
ATOM 824 C CA . GLN A 1 112 ? 6.833 -13.285 -17.276 1.00 84.38 112 GLN A CA 1
ATOM 825 C C . GLN A 1 112 ? 5.547 -12.964 -16.508 1.00 84.38 112 GLN A C 1
ATOM 827 O O . GLN A 1 112 ? 4.880 -11.976 -16.839 1.00 84.38 112 GLN A O 1
ATOM 832 N N . ASP A 1 113 ? 5.239 -13.743 -15.474 1.00 83.62 113 ASP A N 1
ATOM 833 C CA . ASP A 1 113 ? 4.073 -13.560 -14.614 1.00 83.62 113 ASP A CA 1
ATOM 834 C C . ASP A 1 113 ? 4.164 -12.274 -13.798 1.00 83.62 113 ASP A C 1
ATOM 836 O O . ASP A 1 113 ? 3.216 -11.482 -13.817 1.00 83.62 113 ASP A O 1
ATOM 840 N N . MET A 1 114 ? 5.317 -11.997 -13.178 1.00 82.19 114 MET A N 1
ATOM 841 C CA . MET A 1 114 ? 5.570 -10.741 -12.459 1.00 82.19 114 MET A CA 1
ATOM 842 C C . MET A 1 114 ? 5.390 -9.527 -13.375 1.00 82.19 114 MET A C 1
ATOM 844 O O . MET A 1 114 ? 4.697 -8.566 -13.030 1.00 82.19 114 MET A O 1
ATOM 848 N N . ARG A 1 115 ? 5.941 -9.581 -14.593 1.00 88.00 115 ARG A N 1
ATOM 849 C CA . ARG A 1 115 ? 5.769 -8.511 -15.586 1.00 88.00 115 ARG A CA 1
ATOM 850 C C . ARG A 1 115 ? 4.301 -8.349 -15.978 1.00 88.00 115 ARG A C 1
ATOM 852 O O . ARG A 1 115 ? 3.817 -7.225 -16.106 1.00 88.00 115 ARG A O 1
ATOM 859 N N . GLY A 1 116 ? 3.586 -9.458 -16.165 1.00 82.69 116 GLY A N 1
ATOM 860 C CA . GLY A 1 116 ? 2.158 -9.460 -16.465 1.00 82.69 116 GLY A CA 1
ATOM 861 C C . GLY A 1 116 ? 1.318 -8.879 -15.326 1.00 82.69 116 GLY A C 1
ATOM 862 O O . GLY A 1 116 ? 0.374 -8.135 -15.589 1.00 82.69 116 GLY A O 1
ATOM 863 N N . LEU A 1 117 ? 1.650 -9.184 -14.070 1.00 83.88 117 LEU A N 1
ATOM 864 C CA . LEU A 1 117 ? 0.990 -8.636 -12.884 1.00 83.88 117 LEU A CA 1
ATOM 865 C C . LEU A 1 117 ? 1.165 -7.117 -12.808 1.00 83.88 117 LEU A C 1
ATOM 867 O O . LEU A 1 117 ? 0.163 -6.402 -12.757 1.00 83.88 117 LEU A O 1
ATOM 871 N N . LEU A 1 118 ? 2.403 -6.624 -12.896 1.00 87.00 118 LEU A N 1
ATOM 872 C CA . LEU A 1 118 ? 2.701 -5.189 -12.902 1.00 87.00 118 LEU A CA 1
ATOM 873 C C . LEU A 1 118 ? 1.993 -4.483 -14.075 1.00 87.00 118 LEU A C 1
ATOM 875 O O . LEU A 1 118 ? 1.297 -3.485 -13.887 1.00 87.00 118 LEU A O 1
ATOM 879 N N . ALA A 1 119 ? 2.068 -5.027 -15.290 1.00 87.44 119 ALA A N 1
ATOM 880 C CA . ALA A 1 119 ? 1.399 -4.435 -16.450 1.00 87.44 119 ALA A CA 1
ATOM 881 C C . ALA A 1 119 ? -0.134 -4.391 -16.303 1.00 87.44 119 ALA A C 1
ATOM 883 O O . ALA A 1 119 ? -0.760 -3.392 -16.665 1.00 87.44 119 ALA A O 1
ATOM 884 N N . ARG A 1 120 ? -0.751 -5.450 -15.762 1.00 85.69 120 ARG A N 1
ATOM 885 C CA . ARG A 1 120 ? -2.198 -5.493 -15.496 1.00 85.69 120 ARG A CA 1
ATOM 886 C C . ARG A 1 120 ? -2.597 -4.511 -14.406 1.00 85.69 120 ARG A C 1
ATOM 888 O O . ARG A 1 120 ? -3.608 -3.833 -14.557 1.00 85.69 120 ARG A O 1
ATOM 895 N N . TYR A 1 121 ? -1.808 -4.412 -13.336 1.00 85.50 121 TYR A N 1
ATOM 896 C CA . TYR A 1 121 ? -2.088 -3.480 -12.252 1.00 85.50 121 TYR A CA 1
ATOM 897 C C . TYR A 1 121 ? -2.069 -2.036 -12.753 1.00 85.50 121 TYR A C 1
ATOM 899 O O . TYR A 1 121 ? -3.051 -1.328 -12.561 1.00 85.50 121 TYR A O 1
ATOM 907 N N . ARG A 1 122 ? -1.020 -1.629 -13.482 1.00 89.19 122 ARG A N 1
ATOM 908 C CA . ARG A 1 122 ? -0.868 -0.261 -14.016 1.00 89.19 122 ARG A CA 1
ATOM 909 C C . ARG A 1 122 ? -1.946 0.140 -15.032 1.00 89.19 122 ARG A C 1
ATOM 911 O O . ARG A 1 122 ? -2.118 1.321 -15.302 1.00 89.19 122 ARG A O 1
ATOM 918 N N . ASN A 1 123 ? -2.680 -0.824 -15.589 1.00 86.19 123 ASN A N 1
ATOM 919 C CA . ASN A 1 123 ? -3.734 -0.587 -16.579 1.00 86.19 123 ASN A CA 1
ATOM 920 C C . ASN A 1 123 ? -5.164 -0.674 -16.026 1.00 86.19 123 ASN A C 1
ATOM 922 O O . ASN A 1 123 ? -6.102 -0.672 -16.819 1.00 86.19 123 ASN A O 1
ATOM 926 N N . LYS A 1 124 ? -5.353 -0.742 -14.704 1.00 85.81 124 LYS A N 1
ATOM 927 C CA . LYS A 1 124 ? -6.689 -0.642 -14.099 1.00 85.81 124 LYS A CA 1
ATOM 928 C C . LYS A 1 124 ? -7.309 0.740 -14.346 1.00 85.81 124 LYS A C 1
ATOM 930 O O . LYS A 1 124 ? -6.603 1.727 -14.534 1.00 85.81 124 LYS A O 1
ATOM 935 N N . ASP A 1 125 ? -8.637 0.800 -14.300 1.00 82.81 125 ASP A N 1
ATOM 936 C CA . ASP A 1 125 ? -9.383 2.062 -14.403 1.00 82.81 125 ASP A CA 1
ATOM 937 C C . ASP A 1 125 ? -9.450 2.810 -13.063 1.00 82.81 125 ASP A C 1
ATOM 939 O O . ASP A 1 125 ? -9.538 4.039 -13.032 1.00 82.81 125 ASP A O 1
ATOM 943 N N . THR A 1 126 ? -9.390 2.063 -11.955 1.00 84.69 126 THR A N 1
ATOM 944 C CA . THR A 1 126 ? -9.447 2.580 -10.586 1.00 84.69 126 THR A CA 1
ATOM 945 C C . THR A 1 126 ? -8.446 1.876 -9.677 1.00 84.69 126 THR A C 1
ATOM 947 O O . THR A 1 126 ? -8.160 0.680 -9.817 1.00 84.69 126 THR A O 1
ATOM 950 N N . PHE A 1 127 ? -7.919 2.634 -8.719 1.00 87.12 127 PHE A N 1
ATOM 951 C CA . PHE A 1 127 ? -6.866 2.198 -7.814 1.00 87.12 127 PHE A CA 1
ATOM 952 C C . PHE A 1 127 ? -7.262 2.496 -6.374 1.00 87.12 127 PHE A C 1
ATOM 954 O O . PHE A 1 127 ? -7.762 3.574 -6.075 1.00 87.12 127 PHE A O 1
ATOM 961 N N . ASN A 1 128 ? -7.017 1.537 -5.486 1.00 85.81 128 ASN A N 1
ATOM 962 C CA . ASN A 1 128 ? -7.256 1.670 -4.053 1.00 85.81 128 ASN A CA 1
ATOM 963 C C . ASN A 1 128 ? -5.914 1.651 -3.313 1.00 85.81 128 ASN A C 1
ATOM 965 O O . ASN A 1 128 ? -5.006 0.902 -3.699 1.00 85.81 128 ASN A O 1
ATOM 969 N N . LEU A 1 129 ? -5.799 2.453 -2.255 1.00 81.31 129 LEU A N 1
ATOM 970 C CA . LEU A 1 129 ? -4.563 2.596 -1.494 1.00 81.31 129 LEU A CA 1
ATOM 971 C C . LEU A 1 129 ? -4.103 1.266 -0.886 1.00 81.31 129 LEU A C 1
ATOM 973 O O . LEU A 1 129 ? -2.945 0.899 -1.055 1.00 81.31 129 LEU A O 1
ATOM 977 N N . ASN A 1 130 ? -5.003 0.493 -0.274 1.00 74.88 130 ASN A N 1
ATOM 978 C CA . ASN A 1 130 ? -4.655 -0.771 0.384 1.00 74.88 130 ASN A CA 1
ATOM 979 C C . ASN A 1 130 ? -4.117 -1.802 -0.615 1.00 74.88 130 ASN A C 1
ATOM 981 O O . ASN A 1 130 ? -3.106 -2.450 -0.359 1.00 74.88 130 ASN A O 1
ATOM 985 N N . ASN A 1 131 ? -4.740 -1.901 -1.793 1.00 76.19 131 ASN A N 1
ATOM 986 C CA . ASN A 1 131 ? -4.248 -2.772 -2.865 1.00 76.19 131 ASN A CA 1
ATOM 987 C C . ASN A 1 131 ? -2.881 -2.316 -3.399 1.00 76.19 131 ASN A C 1
ATOM 989 O O . ASN A 1 131 ? -2.072 -3.149 -3.804 1.00 76.19 131 ASN A O 1
ATOM 993 N N . THR A 1 132 ? -2.621 -1.007 -3.399 1.00 83.31 132 THR A N 1
ATOM 994 C CA . THR A 1 132 ? -1.345 -0.448 -3.862 1.00 83.31 132 THR A CA 1
ATOM 995 C C . THR A 1 132 ? -0.247 -0.673 -2.832 1.00 83.31 132 THR A C 1
ATOM 997 O O . THR A 1 132 ? 0.841 -1.092 -3.206 1.00 83.31 132 THR A O 1
ATOM 1000 N N . LEU A 1 133 ? -0.532 -0.481 -1.542 1.00 78.56 133 LEU A N 1
ATOM 1001 C CA . LEU A 1 133 ? 0.392 -0.790 -0.449 1.00 78.56 133 LEU A CA 1
ATOM 1002 C C . LEU A 1 133 ? 0.723 -2.285 -0.393 1.00 78.56 133 LEU A C 1
ATOM 1004 O O . LEU A 1 133 ? 1.884 -2.637 -0.212 1.00 78.56 133 LEU A O 1
ATOM 1008 N N . ALA A 1 134 ? -0.262 -3.162 -0.615 1.00 73.12 134 ALA A N 1
ATOM 1009 C CA . ALA A 1 134 ? -0.030 -4.603 -0.707 1.00 73.12 134 ALA A CA 1
ATOM 1010 C C . ALA A 1 134 ? 0.910 -4.955 -1.872 1.00 73.12 134 ALA A C 1
ATOM 1012 O O . ALA A 1 134 ? 1.864 -5.707 -1.685 1.00 73.12 134 ALA A O 1
ATOM 1013 N N . LEU A 1 135 ? 0.687 -4.357 -3.049 1.00 77.19 135 LEU A N 1
ATOM 1014 C CA . LEU A 1 135 ? 1.580 -4.526 -4.193 1.00 77.19 135 LEU A CA 1
ATOM 1015 C C . LEU A 1 135 ? 2.986 -3.987 -3.889 1.00 77.19 135 LEU A C 1
ATOM 1017 O O . LEU A 1 135 ? 3.976 -4.646 -4.177 1.00 77.19 135 LEU A O 1
ATOM 1021 N N . ILE A 1 136 ? 3.099 -2.809 -3.277 1.00 83.31 136 ILE A N 1
ATOM 1022 C CA . ILE A 1 136 ? 4.397 -2.251 -2.883 1.00 83.31 136 ILE A CA 1
ATOM 1023 C C . ILE A 1 136 ? 5.117 -3.204 -1.928 1.00 83.31 136 ILE A C 1
ATOM 1025 O O . ILE A 1 136 ? 6.287 -3.477 -2.155 1.00 83.31 136 ILE A O 1
ATOM 1029 N N . GLY A 1 137 ? 4.436 -3.768 -0.928 1.00 74.94 137 GLY A N 1
ATOM 1030 C CA . GLY A 1 137 ? 5.033 -4.741 -0.008 1.00 74.94 137 GLY A CA 1
ATOM 1031 C C . GLY A 1 137 ? 5.562 -6.000 -0.705 1.00 74.94 137 GLY A C 1
ATOM 1032 O O . GLY A 1 137 ? 6.605 -6.521 -0.318 1.00 74.94 137 GLY A O 1
ATOM 1033 N N . GLU A 1 138 ? 4.893 -6.463 -1.764 1.00 78.69 138 GLU A N 1
ATOM 1034 C CA . GLU A 1 138 ? 5.351 -7.596 -2.581 1.00 78.69 138 GLU A CA 1
ATOM 1035 C C . GLU A 1 138 ? 6.604 -7.251 -3.406 1.00 78.69 138 GLU A C 1
ATOM 1037 O O . GLU A 1 138 ? 7.508 -8.074 -3.552 1.00 78.69 138 GLU A O 1
ATOM 1042 N N . PHE A 1 139 ? 6.688 -6.018 -3.913 1.00 85.06 139 PHE A N 1
ATOM 1043 C CA . PHE A 1 139 ? 7.724 -5.598 -4.860 1.00 85.06 139 PHE A CA 1
ATOM 1044 C C . PHE A 1 139 ? 8.815 -4.695 -4.266 1.00 85.06 139 PHE A C 1
ATOM 1046 O O . PHE A 1 139 ? 9.765 -4.370 -4.976 1.00 85.06 139 PHE A O 1
ATOM 1053 N N . GLU A 1 140 ? 8.753 -4.313 -2.988 1.00 86.94 140 GLU A N 1
ATOM 1054 C CA . GLU A 1 140 ? 9.667 -3.337 -2.371 1.00 86.94 140 GLU A CA 1
ATOM 1055 C C . GLU A 1 140 ? 11.133 -3.761 -2.505 1.00 86.94 140 GLU A C 1
ATOM 1057 O O . GLU A 1 140 ? 11.990 -2.958 -2.879 1.00 86.94 140 GLU A O 1
ATOM 1062 N N . GLY A 1 141 ? 11.430 -5.039 -2.254 1.00 86.69 141 GLY A N 1
ATOM 1063 C CA . GLY A 1 141 ? 12.783 -5.574 -2.411 1.00 86.69 141 GLY A CA 1
ATOM 1064 C C . GLY A 1 141 ? 13.293 -5.465 -3.851 1.00 86.69 141 GLY A C 1
ATOM 1065 O O . GLY A 1 141 ? 14.459 -5.138 -4.074 1.00 86.69 141 GLY A O 1
ATOM 1066 N N . PHE A 1 142 ? 12.415 -5.677 -4.834 1.00 92.06 142 PHE A N 1
ATOM 1067 C CA . PHE A 1 142 ? 12.766 -5.546 -6.243 1.00 92.06 142 PHE A CA 1
ATOM 1068 C C . PHE A 1 142 ? 12.918 -4.076 -6.651 1.00 92.06 142 PHE A C 1
ATOM 1070 O O . PHE A 1 142 ? 13.912 -3.721 -7.285 1.00 92.06 142 PHE A O 1
ATOM 1077 N N . ALA A 1 143 ? 12.016 -3.203 -6.206 1.00 93.25 143 ALA A N 1
ATOM 1078 C CA . ALA A 1 143 ? 12.105 -1.762 -6.413 1.00 93.25 143 ALA A CA 1
ATOM 1079 C C . ALA A 1 143 ? 13.421 -1.191 -5.857 1.00 93.25 143 ALA A C 1
ATOM 1081 O O . ALA A 1 143 ? 14.118 -0.471 -6.567 1.00 93.25 143 ALA A O 1
ATOM 1082 N N . LYS A 1 144 ? 13.840 -1.606 -4.652 1.00 93.81 144 LYS A N 1
ATOM 1083 C CA . LYS A 1 144 ? 15.134 -1.219 -4.056 1.00 93.81 144 LYS A CA 1
ATOM 1084 C C . LYS A 1 144 ? 16.354 -1.754 -4.806 1.00 93.81 144 LYS A C 1
ATOM 1086 O O . LYS A 1 144 ? 17.443 -1.208 -4.666 1.00 93.81 144 LYS A O 1
ATOM 1091 N N . SER A 1 145 ? 16.204 -2.818 -5.596 1.00 94.31 145 SER A N 1
ATOM 1092 C CA . SER A 1 145 ? 17.281 -3.282 -6.481 1.00 94.31 145 SER A CA 1
ATOM 1093 C C . SER A 1 145 ? 17.443 -2.400 -7.725 1.00 94.31 145 SER A C 1
ATOM 1095 O O . SER A 1 145 ? 18.539 -2.334 -8.279 1.00 94.31 145 SER A O 1
ATOM 1097 N N . VAL A 1 146 ? 16.370 -1.717 -8.144 1.00 94.75 146 VAL A N 1
ATOM 1098 C CA . VAL A 1 146 ? 16.365 -0.757 -9.258 1.00 94.75 146 VAL A CA 1
ATOM 1099 C C . VAL A 1 146 ? 16.848 0.612 -8.781 1.00 94.75 146 VAL A C 1
ATOM 1101 O O . VAL A 1 146 ? 17.743 1.188 -9.394 1.00 94.75 146 VAL A O 1
ATOM 1104 N N . ASP A 1 147 ? 16.297 1.102 -7.671 1.00 96.38 147 ASP A N 1
ATOM 1105 C CA . ASP A 1 147 ? 16.732 2.325 -7.001 1.00 96.38 147 ASP A CA 1
ATOM 1106 C C . ASP A 1 147 ? 16.840 2.091 -5.483 1.00 96.38 147 ASP A C 1
ATOM 1108 O O . ASP A 1 147 ? 15.827 2.090 -4.781 1.00 96.38 147 ASP A O 1
ATOM 1112 N N . PRO A 1 148 ? 18.058 1.924 -4.939 1.00 95.12 148 PRO A N 1
ATOM 1113 C CA . PRO A 1 148 ? 18.261 1.720 -3.506 1.00 95.12 148 PRO A CA 1
ATOM 1114 C C . PRO A 1 148 ? 17.801 2.881 -2.617 1.00 95.12 148 PRO A C 1
ATOM 1116 O O . PRO A 1 148 ? 17.637 2.683 -1.412 1.00 95.12 148 PRO A O 1
ATOM 1119 N N . ALA A 1 149 ? 17.635 4.084 -3.175 1.00 94.50 149 ALA A N 1
ATOM 1120 C CA . ALA A 1 149 ? 17.222 5.279 -2.445 1.00 94.50 149 ALA A CA 1
ATOM 1121 C C . ALA A 1 149 ? 15.702 5.508 -2.470 1.00 94.50 149 ALA A C 1
ATOM 1123 O O . ALA A 1 149 ? 15.231 6.449 -1.826 1.00 94.50 149 ALA A O 1
ATOM 1124 N N . VAL A 1 150 ? 14.935 4.669 -3.180 1.00 95.50 150 VAL A N 1
ATOM 1125 C CA . VAL A 1 150 ? 13.483 4.830 -3.293 1.00 95.50 150 VAL A CA 1
ATOM 1126 C C . VAL A 1 150 ? 12.815 4.746 -1.916 1.00 95.50 150 VAL A C 1
ATOM 1128 O O . VAL A 1 150 ? 12.965 3.771 -1.176 1.00 95.50 150 VAL A O 1
ATOM 1131 N N . ASP A 1 151 ? 12.051 5.780 -1.567 1.00 92.25 151 ASP A N 1
ATOM 1132 C CA . ASP A 1 151 ? 11.218 5.785 -0.366 1.00 92.25 151 ASP A CA 1
ATOM 1133 C C . ASP A 1 151 ? 9.819 5.277 -0.717 1.00 92.25 151 ASP A C 1
ATOM 1135 O O . ASP A 1 151 ? 9.044 5.964 -1.382 1.00 92.25 151 ASP A O 1
ATOM 1139 N N . LEU A 1 152 ? 9.523 4.058 -0.271 1.00 90.44 152 LEU A N 1
ATOM 1140 C CA . LEU A 1 152 ? 8.233 3.381 -0.418 1.00 90.44 152 LEU A CA 1
ATOM 1141 C C . LEU A 1 152 ? 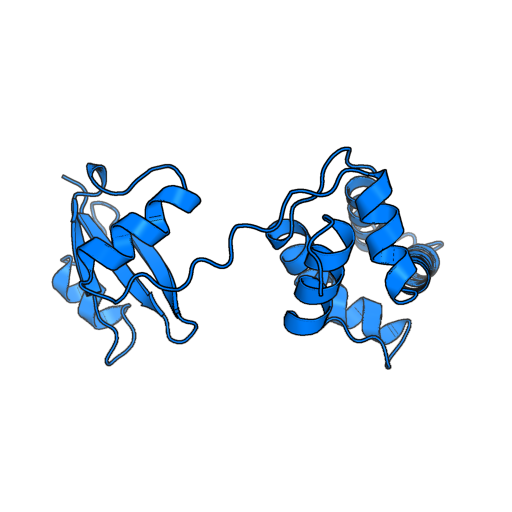7.568 3.136 0.943 1.00 90.44 152 LEU A C 1
ATOM 1143 O O . LEU A 1 152 ? 6.713 2.260 1.073 1.00 90.44 152 LEU A O 1
ATOM 1147 N N . SER A 1 153 ? 7.970 3.886 1.974 1.00 85.88 153 SER A N 1
ATOM 1148 C CA . SER A 1 153 ? 7.355 3.768 3.293 1.00 85.88 153 SER A CA 1
ATOM 1149 C C . SER A 1 153 ? 5.859 4.076 3.229 1.00 85.88 153 SER A C 1
ATOM 1151 O O . SER A 1 153 ? 5.411 4.934 2.463 1.00 85.88 153 SER A O 1
ATOM 1153 N N . VAL A 1 154 ? 5.079 3.399 4.077 1.00 77.44 154 VAL A N 1
ATOM 1154 C CA . VAL A 1 154 ? 3.619 3.580 4.147 1.00 77.44 154 VAL A CA 1
ATOM 1155 C C . VAL A 1 154 ? 3.260 5.058 4.318 1.00 77.44 154 VAL A C 1
ATOM 1157 O O . VAL A 1 154 ? 2.406 5.563 3.601 1.00 77.44 154 VAL A O 1
ATOM 1160 N N . ALA A 1 155 ? 3.967 5.781 5.192 1.00 80.81 155 ALA A N 1
ATOM 1161 C CA . ALA A 1 155 ? 3.740 7.208 5.415 1.00 80.81 155 ALA A CA 1
ATOM 1162 C C . ALA A 1 155 ? 3.933 8.045 4.136 1.00 80.81 155 ALA A C 1
ATOM 1164 O O . ALA A 1 155 ? 3.086 8.875 3.802 1.00 80.81 155 ALA A O 1
ATOM 1165 N N . THR A 1 156 ? 5.017 7.807 3.391 1.00 87.88 156 THR A N 1
ATOM 1166 C CA . THR A 1 156 ? 5.309 8.536 2.150 1.00 87.88 156 THR A CA 1
ATOM 1167 C C . THR A 1 156 ? 4.301 8.213 1.049 1.00 87.88 156 THR A C 1
ATOM 1169 O O . THR A 1 156 ? 3.850 9.123 0.348 1.00 87.88 156 THR A O 1
ATOM 1172 N N . VAL A 1 157 ? 3.914 6.942 0.913 1.00 87.50 157 VAL A N 1
ATOM 1173 C CA . VAL A 1 157 ? 2.913 6.487 -0.062 1.00 87.50 157 VAL A CA 1
ATOM 1174 C C . VAL A 1 157 ? 1.538 7.072 0.248 1.00 87.50 157 VAL A C 1
ATOM 1176 O O . VAL A 1 157 ? 0.924 7.666 -0.636 1.00 87.50 157 VAL A O 1
ATOM 1179 N N . THR A 1 158 ? 1.080 6.986 1.497 1.00 83.94 158 THR A N 1
ATOM 1180 C CA . THR A 1 158 ? -0.217 7.528 1.928 1.00 83.94 158 THR A CA 1
ATOM 1181 C C . THR A 1 158 ? -0.283 9.045 1.744 1.00 83.94 158 THR A C 1
ATOM 1183 O O . THR A 1 158 ? -1.266 9.555 1.207 1.00 83.94 158 THR A O 1
ATOM 1186 N N . ALA A 1 159 ? 0.778 9.781 2.090 1.00 87.50 159 ALA A N 1
ATOM 1187 C CA . ALA A 1 159 ? 0.822 11.231 1.894 1.00 87.50 159 ALA A CA 1
ATOM 1188 C C . ALA A 1 159 ? 0.770 11.628 0.406 1.00 87.50 159 ALA A C 1
ATOM 1190 O O . ALA A 1 159 ? 0.047 12.553 0.024 1.00 87.50 159 ALA A O 1
ATOM 1191 N N . ALA A 1 160 ? 1.509 10.920 -0.455 1.00 93.19 160 ALA A N 1
ATOM 1192 C CA . ALA A 1 160 ? 1.463 11.145 -1.899 1.00 93.19 160 ALA A CA 1
ATOM 1193 C C . ALA A 1 160 ? 0.084 10.800 -2.483 1.00 93.19 160 ALA A C 1
ATOM 1195 O O . ALA A 1 160 ? -0.422 11.524 -3.343 1.00 93.19 160 ALA A O 1
ATOM 1196 N N . TRP A 1 161 ? -0.547 9.738 -1.980 1.00 92.56 161 TRP A N 1
ATOM 1197 C CA . TRP A 1 161 ? -1.890 9.328 -2.374 1.00 92.56 161 TRP A CA 1
ATOM 1198 C C . TRP A 1 161 ? -2.939 10.380 -2.018 1.00 92.56 161 TRP A C 1
ATOM 1200 O O . TRP A 1 161 ? -3.735 10.760 -2.874 1.00 92.56 161 TRP A O 1
ATOM 1210 N N . ALA A 1 162 ? -2.913 10.901 -0.787 1.00 88.75 162 ALA A N 1
ATOM 1211 C CA . ALA A 1 162 ? -3.830 11.948 -0.340 1.00 88.75 162 ALA A CA 1
ATOM 1212 C C . ALA A 1 162 ? -3.750 13.184 -1.243 1.00 88.75 162 ALA A C 1
ATOM 1214 O O . ALA A 1 162 ? -4.775 13.702 -1.684 1.00 88.75 162 ALA A O 1
ATOM 1215 N N . LYS A 1 163 ? -2.526 13.596 -1.594 1.00 90.81 163 LYS A N 1
ATOM 1216 C CA . LYS A 1 163 ? -2.284 14.711 -2.514 1.00 90.81 163 LYS A CA 1
ATOM 1217 C C . LYS A 1 163 ? -2.817 14.433 -3.921 1.00 90.81 163 LYS A C 1
ATOM 1219 O O . LYS A 1 163 ? -3.408 15.321 -4.532 1.00 90.81 163 LYS A O 1
ATOM 1224 N N . ALA A 1 164 ? -2.612 13.221 -4.438 1.00 92.38 164 ALA A N 1
ATOM 1225 C CA . ALA A 1 164 ? -3.107 12.821 -5.755 1.00 92.38 164 ALA A CA 1
ATOM 1226 C C . ALA A 1 164 ? -4.641 12.771 -5.812 1.00 92.38 164 ALA A C 1
ATOM 1228 O O . ALA A 1 164 ? -5.223 13.155 -6.820 1.00 92.38 164 ALA A O 1
ATOM 1229 N N . ALA A 1 165 ? -5.288 12.386 -4.711 1.00 87.38 165 ALA A N 1
ATOM 1230 C CA . ALA A 1 165 ? -6.742 12.365 -4.564 1.00 87.38 165 ALA A CA 1
ATOM 1231 C C . ALA A 1 165 ? -7.379 13.764 -4.394 1.00 87.38 165 ALA A C 1
ATOM 1233 O O . ALA A 1 165 ? -8.580 13.875 -4.148 1.00 87.38 165 ALA A O 1
ATOM 1234 N N . GLY A 1 166 ? -6.588 14.840 -4.468 1.00 78.50 166 GLY A N 1
ATOM 1235 C CA . GLY A 1 166 ? -7.058 16.210 -4.253 1.00 78.50 166 GLY A CA 1
ATOM 1236 C C . GLY A 1 166 ? -7.210 16.605 -2.779 1.00 78.50 166 GLY A C 1
ATOM 1237 O O . GLY A 1 166 ? -7.764 17.668 -2.494 1.00 78.50 166 GLY A O 1
ATOM 1238 N N . GLY A 1 167 ? -6.709 15.795 -1.840 1.00 59.16 167 GLY A N 1
ATOM 1239 C CA . GLY A 1 167 ? -6.558 16.183 -0.440 1.00 59.16 167 GLY A CA 1
ATOM 1240 C C . GLY A 1 167 ? -5.494 17.273 -0.306 1.00 59.16 167 GLY A C 1
ATOM 1241 O O . GLY A 1 167 ? -4.352 17.094 -0.731 1.00 59.16 167 GLY A O 1
ATOM 1242 N N . ALA A 1 168 ? -5.873 18.431 0.239 1.00 34.34 168 ALA A N 1
ATOM 1243 C CA . ALA A 1 168 ? -4.926 19.503 0.538 1.00 34.34 168 ALA A CA 1
ATOM 1244 C C . ALA A 1 168 ? -3.878 19.033 1.577 1.00 34.34 168 ALA A C 1
ATOM 1246 O O . ALA A 1 168 ? -4.233 18.232 2.443 1.00 34.34 168 ALA A O 1
ATOM 1247 N N . PRO A 1 169 ? -2.615 19.501 1.482 1.00 43.72 169 PRO A N 1
ATOM 1248 C CA . PRO A 1 169 ? -1.559 19.194 2.450 1.00 43.72 169 PRO A CA 1
ATOM 1249 C C . PRO A 1 169 ? -1.833 19.763 3.847 1.00 43.72 169 PRO A C 1
ATOM 1251 O O . PRO A 1 169 ? -2.557 20.783 3.948 1.00 43.72 169 PRO A O 1
#

Radius of gyration: 20.23 Å; chains: 1; bounding box: 43×48×49 Å

Organism: NCBI:txid2682100

Foldseek 3Di:
DKKWKWWQDPVRDIDIGIDDPPPPDDPVRCCVVPPPPPIQMDIDDPVQQDPDPVVRLQVSCVVSVHDSDPPPPQQDKDFLVLVVVLCVVQVVVVLLVLLLVVLPPPPDPVSVVLNVVSVVQSPDRIGGLVVVLVVCVVCVVVSCVSPVPDDPDSVVSVVSSNVSSVNDD

Sequence (169 aa):
MKKSIVYADEAGSVAVMTLVEGSGLTPDEAAARFVPEGATHSIVDAVDVPPDPSARAAWAADTLGLPALPFEPELPNLSKSEFEGFLASKDWDLVWDGMIASLAGRPEEESQDMRGLLARYRNKDTFNLNNTLALIGEFEGFAKSVDPAVDLSVATVTAAWAKAAGGAP

pLDDT: mean 81.73, std 12.2, range [34.34, 96.62]

Secondary structure (DSSP, 8-state):
--EEEEEE-TTSPEEEEEPPTTSS--HHHHHHHHSPTT--EEEEETTTS-SSHHHHHHHHHHHTT---------PPPEEHHHHHHHHHTTTHHHHHHHHHHHHTT---HHHHHHHHHHHHHHT-SEE-HHHH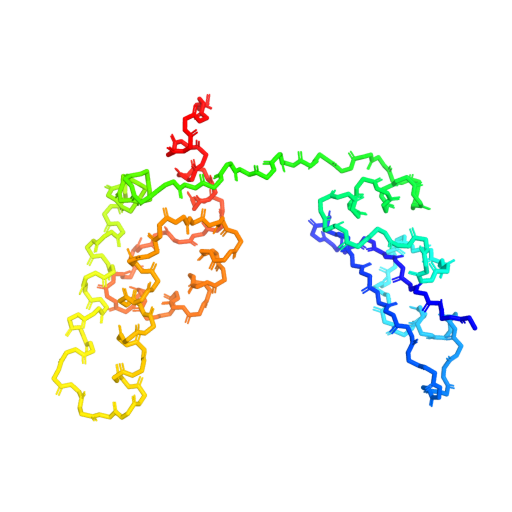HHHHHHHHHHHHHH-TT----HHHHHHHHHHHTT---